Protein AF-A0A084SSF8-F1 (afdb_monomer_lite)

Organism: NCBI:txid1406225

Structure (mmCIF, N/CA/C/O backbone):
data_AF-A0A084SSF8-F1
#
_entry.id   AF-A0A084SSF8-F1
#
loop_
_atom_site.group_PDB
_atom_site.id
_atom_site.type_symbol
_atom_site.label_atom_id
_atom_site.label_alt_id
_atom_site.label_comp_id
_atom_site.label_asym_id
_atom_site.label_entity_id
_atom_site.label_seq_id
_atom_site.pdbx_PDB_ins_code
_atom_site.Cartn_x
_atom_site.Cartn_y
_atom_site.Cartn_z
_atom_site.occupancy
_atom_site.B_iso_or_equiv
_atom_site.auth_seq_id
_atom_site.auth_comp_id
_atom_site.auth_asym_id
_atom_site.auth_atom_id
_atom_site.pdbx_PDB_model_num
ATOM 1 N N . MET A 1 1 ? 24.376 -13.458 6.728 1.00 38.34 1 MET A N 1
ATOM 2 C CA . MET A 1 1 ? 23.822 -14.481 5.814 1.00 38.34 1 MET A CA 1
ATOM 3 C C . MET A 1 1 ? 23.415 -13.794 4.519 1.00 38.34 1 MET A C 1
ATOM 5 O O . MET A 1 1 ? 22.672 -12.825 4.616 1.00 38.34 1 MET A O 1
ATOM 9 N N . PRO A 1 2 ? 23.910 -14.215 3.345 1.00 47.53 2 PRO A N 1
ATOM 10 C CA . PRO A 1 2 ? 23.448 -13.665 2.078 1.00 47.53 2 PRO A CA 1
ATOM 11 C C . PRO A 1 2 ? 22.055 -14.224 1.764 1.00 47.53 2 PRO A C 1
ATOM 13 O O . PRO A 1 2 ? 21.796 -15.414 1.943 1.00 47.53 2 PRO A O 1
ATOM 16 N N . TRP A 1 3 ? 21.144 -13.343 1.361 1.00 54.66 3 TRP A N 1
ATOM 17 C CA . TRP A 1 3 ? 19.760 -13.682 1.046 1.00 54.66 3 TRP A CA 1
ATOM 18 C C . TRP A 1 3 ? 19.705 -14.687 -0.116 1.00 54.66 3 TRP A C 1
ATOM 20 O O . TRP A 1 3 ? 20.444 -14.529 -1.091 1.00 54.66 3 TRP A O 1
ATOM 30 N N . PRO A 1 4 ? 18.864 -15.734 -0.048 1.00 52.03 4 PRO A N 1
ATOM 31 C CA . PRO A 1 4 ? 18.780 -16.710 -1.119 1.00 52.03 4 PRO A CA 1
ATOM 32 C C . PRO A 1 4 ? 18.124 -16.071 -2.347 1.00 52.03 4 PRO A C 1
ATOM 34 O O . PRO A 1 4 ? 16.967 -15.661 -2.302 1.00 52.03 4 PRO A O 1
ATOM 37 N N . CYS A 1 5 ? 18.855 -16.042 -3.460 1.00 57.03 5 CYS A N 1
ATOM 38 C CA . CYS A 1 5 ? 18.301 -15.798 -4.786 1.00 57.03 5 CYS A CA 1
ATOM 39 C C . CYS A 1 5 ? 17.224 -16.867 -5.054 1.00 57.03 5 CYS A C 1
ATOM 41 O O . CYS A 1 5 ? 17.541 -18.055 -5.156 1.00 57.03 5 CYS A O 1
ATOM 43 N N . ARG A 1 6 ? 15.936 -16.495 -5.075 1.00 54.91 6 ARG A N 1
ATOM 44 C CA . ARG A 1 6 ? 14.831 -17.423 -5.364 1.00 54.91 6 ARG A CA 1
ATOM 45 C C . ARG A 1 6 ? 13.799 -16.752 -6.281 1.00 54.91 6 ARG A C 1
ATOM 47 O O . ARG A 1 6 ? 13.216 -15.746 -5.935 1.00 54.91 6 ARG A O 1
ATOM 54 N N . ARG A 1 7 ? 13.623 -17.356 -7.462 1.00 60.66 7 ARG A N 1
ATOM 55 C CA . ARG A 1 7 ? 12.428 -17.439 -8.330 1.00 60.66 7 ARG A CA 1
ATOM 56 C C . ARG A 1 7 ? 11.510 -16.207 -8.475 1.00 60.66 7 ARG A C 1
ATOM 58 O O . ARG A 1 7 ? 10.528 -16.096 -7.761 1.00 60.66 7 ARG A O 1
ATOM 65 N N . GLY A 1 8 ? 11.709 -15.431 -9.545 1.00 80.94 8 GLY A N 1
ATOM 66 C CA . GLY A 1 8 ? 10.627 -14.748 -10.281 1.00 80.94 8 GLY A CA 1
ATOM 67 C C . GLY A 1 8 ? 9.963 -13.528 -9.635 1.00 80.94 8 GLY A C 1
ATOM 68 O O . GLY A 1 8 ? 9.019 -13.004 -10.214 1.00 80.94 8 GLY A O 1
ATOM 69 N N . TYR A 1 9 ? 10.435 -13.067 -8.478 1.00 83.75 9 TYR A N 1
ATOM 70 C CA . TYR A 1 9 ? 9.943 -11.857 -7.818 1.00 83.75 9 TYR A CA 1
ATOM 71 C C . TYR A 1 9 ? 11.057 -10.823 -7.643 1.00 83.75 9 TYR A C 1
ATOM 73 O O . TYR A 1 9 ? 12.236 -11.165 -7.524 1.00 83.75 9 TYR A O 1
ATOM 81 N N . ILE A 1 10 ? 10.666 -9.550 -7.601 1.00 86.75 10 ILE A N 1
ATOM 82 C CA . ILE A 1 10 ? 11.566 -8.430 -7.326 1.00 86.75 10 ILE A CA 1
ATOM 83 C C . ILE A 1 10 ? 11.702 -8.301 -5.810 1.00 86.75 10 ILE A C 1
ATOM 85 O O . ILE A 1 10 ? 10.713 -8.162 -5.093 1.00 86.75 10 ILE A O 1
ATOM 89 N N . PHE A 1 11 ? 12.937 -8.368 -5.317 1.00 88.12 11 PHE A N 1
ATOM 90 C CA . PHE A 1 11 ? 13.241 -8.139 -3.910 1.00 88.12 11 PHE A CA 1
ATOM 91 C C . PHE A 1 11 ? 13.919 -6.782 -3.746 1.00 88.12 11 PHE A C 1
ATOM 93 O O . PHE A 1 11 ? 14.961 -6.529 -4.350 1.00 88.12 11 PHE A O 1
ATOM 100 N N . VAL A 1 12 ? 13.344 -5.932 -2.897 1.00 88.94 12 VAL A N 1
ATOM 101 C CA . VAL A 1 12 ? 13.878 -4.607 -2.573 1.00 88.94 12 VAL A CA 1
ATOM 102 C C . VAL A 1 12 ? 14.126 -4.539 -1.072 1.00 88.94 12 VAL A C 1
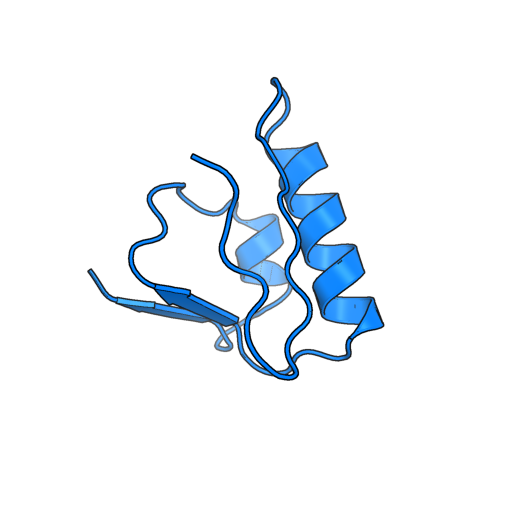ATOM 104 O O . VAL A 1 12 ? 13.228 -4.798 -0.272 1.00 88.94 12 VAL A O 1
ATOM 107 N N . HIS A 1 13 ? 15.356 -4.201 -0.686 1.00 90.19 13 HIS A N 1
ATOM 108 C CA . HIS A 1 13 ? 15.722 -3.967 0.706 1.00 90.19 13 HIS A CA 1
ATOM 109 C C . HIS A 1 13 ? 15.802 -2.462 0.968 1.00 90.19 13 HIS A C 1
ATOM 111 O O . HIS A 1 13 ? 16.775 -1.822 0.574 1.00 90.19 13 HIS A O 1
ATOM 117 N N . GLU A 1 14 ? 14.794 -1.928 1.659 1.00 89.12 14 GLU A N 1
ATOM 118 C CA . GLU A 1 14 ? 14.643 -0.492 1.905 1.00 89.12 14 GLU A CA 1
ATOM 119 C C . GLU A 1 14 ? 14.801 -0.168 3.406 1.00 89.12 14 GLU A C 1
ATOM 121 O O . GLU A 1 14 ? 13.809 -0.131 4.145 1.00 89.12 14 GLU A O 1
ATOM 126 N N . PRO A 1 15 ? 16.041 0.020 3.903 1.00 88.62 15 PRO A N 1
ATOM 127 C CA . PRO A 1 15 ? 16.297 0.222 5.324 1.00 88.62 15 PRO A CA 1
ATOM 128 C C . PRO A 1 15 ? 15.821 1.597 5.808 1.00 88.62 15 PRO A C 1
ATOM 130 O O . PRO A 1 15 ? 15.866 2.597 5.088 1.00 88.62 15 PRO A O 1
ATOM 133 N N . ILE A 1 16 ? 15.434 1.669 7.082 1.00 84.31 16 ILE A N 1
ATOM 134 C CA . ILE A 1 16 ? 15.101 2.932 7.747 1.00 84.31 16 ILE A CA 1
ATOM 135 C C . ILE A 1 16 ? 16.396 3.531 8.305 1.00 84.31 16 ILE A C 1
ATOM 137 O O . ILE A 1 16 ? 16.856 3.151 9.376 1.00 84.31 16 ILE A O 1
ATOM 141 N N . ALA A 1 17 ? 16.993 4.469 7.567 1.00 78.25 17 ALA A N 1
ATOM 142 C CA . AL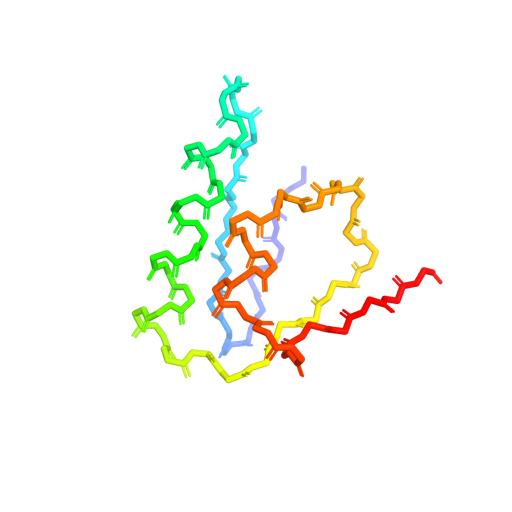A A 1 17 ? 18.249 5.135 7.942 1.00 78.25 17 ALA A CA 1
ATOM 143 C C . ALA A 1 17 ? 18.053 6.472 8.692 1.00 78.25 17 ALA A C 1
ATOM 145 O O . ALA A 1 17 ? 18.973 7.280 8.775 1.00 78.25 17 ALA A O 1
ATOM 146 N N . GLY A 1 18 ? 16.850 6.736 9.214 1.00 78.62 18 GLY A N 1
ATOM 147 C CA . GLY A 1 18 ? 16.556 7.918 10.033 1.00 78.62 18 GLY A CA 1
ATOM 148 C C . GLY A 1 18 ? 15.179 8.505 9.747 1.00 78.62 18 GLY A C 1
ATOM 149 O O . GLY A 1 18 ? 14.332 8.552 10.634 1.00 78.62 18 GLY A O 1
ATOM 150 N N . ASN A 1 19 ? 14.921 8.905 8.498 1.00 88.38 19 ASN A N 1
ATOM 151 C CA . ASN A 1 19 ? 13.637 9.496 8.120 1.00 88.38 19 ASN A CA 1
ATOM 152 C C . ASN A 1 19 ? 12.686 8.448 7.527 1.00 88.38 19 ASN A C 1
ATOM 154 O O . ASN A 1 19 ? 12.790 8.071 6.359 1.00 88.38 19 ASN A O 1
ATOM 158 N N . LYS A 1 20 ? 11.736 8.001 8.350 1.00 88.94 20 LYS A N 1
ATOM 159 C CA . LYS A 1 20 ? 10.704 7.031 7.977 1.00 88.94 20 LYS A CA 1
ATOM 160 C C . LYS A 1 20 ? 9.817 7.508 6.823 1.00 88.94 20 LYS A C 1
ATOM 162 O O . LYS A 1 20 ? 9.560 6.731 5.915 1.00 88.94 20 LYS A O 1
ATOM 167 N N . ALA A 1 21 ? 9.401 8.775 6.817 1.00 89.69 21 ALA A N 1
ATOM 168 C CA . ALA A 1 21 ? 8.533 9.304 5.761 1.00 89.69 21 ALA A CA 1
ATOM 169 C C . ALA A 1 21 ? 9.224 9.264 4.389 1.00 89.69 21 ALA A C 1
ATOM 171 O O . ALA A 1 21 ? 8.610 8.964 3.373 1.00 89.69 21 ALA A O 1
ATOM 172 N N . GLU A 1 22 ? 10.529 9.527 4.363 1.00 91.19 22 GLU A N 1
ATOM 173 C CA . GLU A 1 22 ? 11.336 9.451 3.145 1.00 91.19 22 GLU A CA 1
ATOM 174 C C . GLU A 1 22 ? 11.513 8.001 2.665 1.00 91.19 22 GLU A C 1
ATOM 176 O O . GLU A 1 22 ? 11.460 7.725 1.470 1.00 91.19 22 GLU A O 1
ATOM 181 N N . GLN A 1 23 ? 11.646 7.052 3.592 1.00 92.94 23 GLN A N 1
ATOM 182 C CA . GLN A 1 23 ? 11.676 5.626 3.270 1.00 92.94 23 GLN A CA 1
ATOM 183 C C . GLN A 1 23 ? 10.331 5.126 2.716 1.00 92.94 23 GLN A C 1
ATOM 185 O O . GLN A 1 23 ? 10.304 4.454 1.686 1.00 92.94 23 GLN A O 1
ATOM 190 N N . GLU A 1 24 ? 9.215 5.515 3.327 1.00 93.56 24 GLU A N 1
ATOM 191 C CA . GLU A 1 24 ? 7.877 5.172 2.844 1.00 93.56 24 GLU A CA 1
ATOM 192 C C . GLU A 1 24 ? 7.570 5.796 1.479 1.00 93.56 24 GLU A C 1
ATOM 194 O O . GLU A 1 24 ? 6.995 5.119 0.630 1.00 93.56 24 GLU A O 1
ATOM 199 N N . ARG A 1 25 ? 8.013 7.034 1.208 1.00 93.31 25 ARG A N 1
ATOM 200 C CA . ARG A 1 25 ? 7.900 7.650 -0.128 1.00 93.31 25 ARG A CA 1
ATOM 201 C C . ARG A 1 25 ? 8.563 6.802 -1.210 1.00 93.31 25 ARG A C 1
ATOM 203 O O . ARG A 1 25 ? 7.979 6.617 -2.275 1.00 93.31 25 ARG A O 1
ATOM 210 N N . ARG A 1 26 ? 9.754 6.258 -0.938 1.00 93.31 26 ARG A N 1
ATOM 211 C CA . ARG A 1 26 ? 10.441 5.362 -1.880 1.00 93.31 26 ARG A CA 1
ATOM 212 C C . ARG A 1 26 ? 9.688 4.052 -2.072 1.00 93.31 26 ARG A C 1
ATOM 214 O O . ARG A 1 26 ? 9.560 3.608 -3.208 1.00 93.31 26 ARG A O 1
ATOM 221 N N . ILE A 1 27 ? 9.131 3.474 -1.004 1.00 94.12 27 ILE A N 1
ATOM 222 C CA . ILE A 1 27 ? 8.264 2.293 -1.128 1.00 94.12 27 ILE A CA 1
ATOM 223 C C . ILE A 1 27 ? 7.058 2.612 -2.017 1.00 94.12 27 ILE A C 1
ATOM 225 O O . ILE A 1 27 ? 6.809 1.885 -2.972 1.00 94.12 27 ILE A O 1
ATOM 229 N N . LEU A 1 28 ? 6.334 3.702 -1.748 1.00 94.81 28 LEU A N 1
ATOM 230 C CA . LEU A 1 28 ? 5.153 4.095 -2.522 1.00 94.81 28 LEU A CA 1
ATOM 231 C C . LEU A 1 28 ? 5.483 4.318 -4.003 1.00 94.81 28 LEU A C 1
ATOM 233 O O . LEU A 1 28 ? 4.737 3.855 -4.862 1.00 94.81 28 LEU A O 1
ATOM 237 N N . ALA A 1 29 ? 6.611 4.967 -4.306 1.00 94.75 29 ALA A N 1
ATOM 238 C CA . ALA A 1 29 ? 7.071 5.153 -5.680 1.00 94.75 29 ALA A CA 1
ATOM 239 C C . ALA A 1 29 ? 7.287 3.807 -6.390 1.00 94.75 29 ALA A C 1
ATOM 241 O O . ALA A 1 29 ? 6.791 3.614 -7.496 1.00 94.75 29 ALA A O 1
ATOM 242 N N . ARG A 1 30 ? 7.934 2.840 -5.726 1.00 93.19 30 ARG A N 1
ATOM 243 C CA . ARG A 1 30 ? 8.129 1.487 -6.275 1.00 93.19 30 ARG A CA 1
ATOM 244 C C . ARG A 1 30 ? 6.818 0.738 -6.478 1.00 93.19 30 ARG A C 1
ATOM 246 O O . ARG A 1 30 ? 6.615 0.140 -7.527 1.00 93.19 30 ARG A O 1
ATOM 253 N N . LEU A 1 31 ? 5.916 0.784 -5.499 1.00 94.50 31 LEU A N 1
ATOM 254 C CA . LEU A 1 31 ? 4.608 0.140 -5.623 1.00 94.50 31 LEU A CA 1
ATOM 255 C C . LEU A 1 31 ? 3.796 0.733 -6.789 1.00 94.50 31 LEU A C 1
ATOM 257 O O . LEU A 1 31 ? 3.076 -0.001 -7.463 1.00 94.50 31 LEU A O 1
ATOM 261 N N . ALA A 1 32 ? 3.931 2.037 -7.049 1.00 93.88 32 ALA A N 1
ATOM 262 C CA . ALA A 1 32 ? 3.297 2.704 -8.183 1.00 93.88 32 ALA A CA 1
ATOM 263 C C . ALA A 1 32 ? 3.949 2.341 -9.531 1.00 93.88 32 ALA A C 1
ATOM 265 O O . ALA A 1 32 ? 3.227 2.071 -10.491 1.00 93.88 32 ALA A O 1
ATOM 266 N N . GLU A 1 33 ? 5.286 2.297 -9.604 1.00 94.31 33 GLU A N 1
ATOM 267 C CA . GLU A 1 33 ? 6.048 1.867 -10.792 1.00 94.31 33 GLU A CA 1
ATOM 268 C C . GLU A 1 33 ? 5.641 0.454 -11.237 1.00 94.31 33 GLU A C 1
ATOM 270 O O . GLU A 1 33 ? 5.374 0.224 -12.417 1.00 94.31 33 GLU A O 1
ATOM 275 N N . GLU A 1 34 ? 5.506 -0.460 -10.276 1.00 92.88 34 GLU A N 1
ATOM 276 C CA . GLU A 1 34 ? 5.116 -1.857 -10.497 1.00 92.88 34 GLU A CA 1
ATOM 277 C C . GLU A 1 34 ? 3.591 -2.059 -10.597 1.00 92.88 34 GLU A C 1
ATOM 279 O O . GLU A 1 34 ? 3.124 -3.183 -10.772 1.00 92.88 34 GLU A O 1
ATOM 284 N N . ARG A 1 35 ? 2.799 -0.978 -10.497 1.00 94.06 35 ARG A N 1
ATOM 285 C CA . ARG A 1 35 ? 1.323 -0.987 -10.558 1.00 94.06 35 ARG A CA 1
ATOM 286 C C . ARG A 1 35 ? 0.682 -1.982 -9.586 1.00 94.06 35 ARG A C 1
ATOM 288 O O . ARG A 1 35 ? -0.224 -2.727 -9.945 1.00 94.06 35 ARG A O 1
ATOM 295 N N . VAL A 1 36 ? 1.152 -1.994 -8.344 1.00 95.00 36 VAL A N 1
ATOM 296 C CA . VAL A 1 36 ? 0.639 -2.893 -7.307 1.00 95.00 36 VAL A CA 1
ATOM 297 C C . VAL A 1 36 ? -0.791 -2.515 -6.915 1.00 95.00 36 VAL A C 1
ATOM 299 O O . VAL A 1 36 ? -1.054 -1.377 -6.526 1.00 95.00 36 VAL A O 1
ATOM 302 N N . ASP A 1 37 ? -1.700 -3.490 -6.939 1.00 95.56 37 ASP A N 1
ATOM 303 C CA . ASP A 1 37 ? -3.101 -3.311 -6.532 1.00 95.56 37 ASP A CA 1
ATOM 304 C C . ASP A 1 37 ? -3.351 -3.575 -5.038 1.00 95.56 37 ASP A C 1
ATOM 306 O O . ASP A 1 37 ? -4.283 -3.019 -4.457 1.00 95.56 37 ASP A O 1
ATOM 310 N N . LEU A 1 38 ? -2.538 -4.426 -4.404 1.00 95.81 38 LEU A N 1
ATOM 311 C CA . LEU A 1 38 ? -2.738 -4.900 -3.032 1.00 95.81 38 LEU A CA 1
ATOM 312 C C . LEU A 1 38 ? -1.405 -5.015 -2.289 1.00 95.81 38 LEU A C 1
ATOM 314 O O . LEU A 1 38 ? -0.465 -5.639 -2.776 1.00 95.81 38 LEU A O 1
ATOM 318 N N . VAL A 1 39 ? -1.353 -4.476 -1.071 1.00 96.19 39 VAL A N 1
ATOM 319 C CA . VAL A 1 39 ? -0.194 -4.572 -0.176 1.00 96.19 39 VAL A CA 1
ATOM 320 C C . VAL A 1 39 ? -0.495 -5.554 0.955 1.00 96.19 39 VAL A C 1
ATOM 322 O O . VAL A 1 39 ? -1.500 -5.422 1.653 1.00 96.19 39 VAL A O 1
ATOM 325 N N . VAL A 1 40 ? 0.394 -6.526 1.171 1.00 95.81 40 VAL A N 1
ATOM 326 C CA . VAL A 1 40 ? 0.292 -7.492 2.276 1.00 95.81 40 VAL A CA 1
ATOM 327 C C . VAL A 1 40 ? 1.454 -7.297 3.245 1.00 95.81 40 VAL A C 1
ATOM 329 O O . VAL A 1 40 ? 2.617 -7.489 2.895 1.00 95.81 40 VAL A O 1
ATOM 332 N N . LEU A 1 41 ? 1.136 -6.947 4.488 1.00 95.81 41 LEU A N 1
ATOM 333 C CA . LEU A 1 41 ? 2.079 -6.831 5.593 1.00 95.81 41 LEU A CA 1
ATOM 334 C C . LEU A 1 41 ? 2.237 -8.205 6.260 1.00 95.81 41 LEU A C 1
ATOM 336 O O . LEU A 1 41 ? 1.465 -8.591 7.136 1.00 95.81 41 LEU A O 1
ATOM 340 N N . ALA A 1 42 ? 3.240 -8.966 5.824 1.00 94.31 42 ALA A N 1
ATOM 341 C CA . ALA A 1 42 ? 3.549 -10.286 6.370 1.00 94.31 42 ALA A CA 1
ATOM 342 C C . ALA A 1 42 ? 4.500 -10.165 7.572 1.00 94.31 42 ALA A C 1
ATOM 344 O O . ALA A 1 42 ? 5.719 -10.208 7.403 1.00 94.31 42 ALA A O 1
ATOM 345 N N . ARG A 1 43 ? 3.952 -9.980 8.784 1.00 93.12 43 ARG A N 1
ATOM 346 C CA . ARG A 1 43 ? 4.731 -9.661 10.000 1.00 93.12 43 ARG A CA 1
ATOM 347 C C . ARG A 1 43 ? 5.632 -8.435 9.829 1.00 93.12 43 ARG A C 1
ATOM 349 O O . ARG A 1 43 ? 6.783 -8.405 10.270 1.00 93.12 43 ARG A O 1
ATOM 356 N N . TYR A 1 44 ? 5.094 -7.398 9.195 1.00 92.50 44 TYR A N 1
ATOM 357 C CA . TYR A 1 44 ? 5.786 -6.123 9.076 1.00 92.50 44 TYR A CA 1
ATOM 358 C C . TYR A 1 44 ? 5.700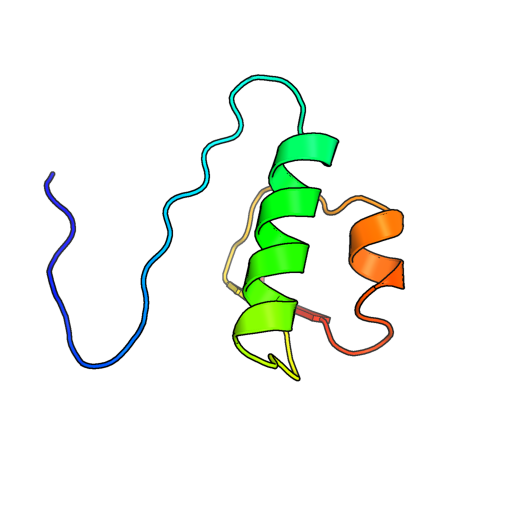 -5.362 10.405 1.00 92.50 44 TYR A C 1
ATOM 360 O O . TYR A 1 44 ? 4.623 -4.965 10.835 1.00 92.50 44 TYR A O 1
ATOM 368 N N . MET A 1 45 ? 6.838 -5.194 11.080 1.00 90.56 45 MET A N 1
ATOM 369 C CA . MET A 1 45 ? 6.890 -4.636 12.442 1.00 90.56 45 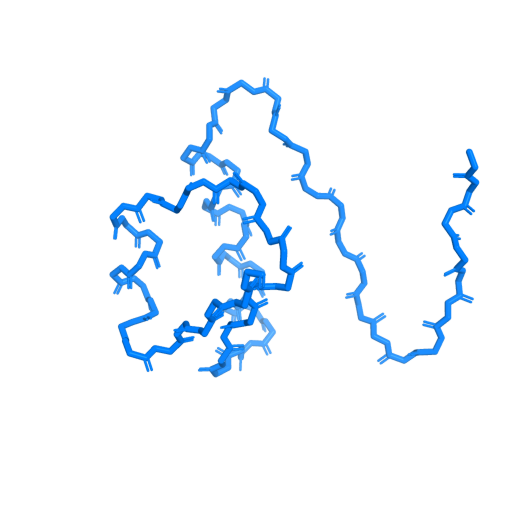MET A CA 1
ATOM 370 C C . MET A 1 45 ? 6.849 -3.102 12.488 1.00 90.56 45 MET A C 1
ATOM 372 O O . MET A 1 45 ? 6.746 -2.523 13.567 1.00 90.56 45 MET A O 1
ATOM 376 N N . GLN A 1 46 ? 6.971 -2.426 11.344 1.00 89.62 46 GLN A N 1
ATOM 377 C CA . GLN A 1 46 ? 6.925 -0.968 11.302 1.00 89.62 46 GLN A CA 1
ATOM 378 C C . GLN A 1 46 ? 5.471 -0.519 11.170 1.00 89.62 46 GLN A C 1
ATOM 380 O O . GLN A 1 46 ? 4.745 -0.962 10.282 1.00 89.62 46 GLN A O 1
ATOM 385 N N . ILE A 1 47 ? 5.055 0.387 12.052 1.00 90.94 47 ILE A N 1
ATOM 386 C CA . ILE A 1 47 ? 3.763 1.071 11.935 1.00 90.94 47 ILE A CA 1
ATOM 387 C C . ILE A 1 47 ? 3.785 1.877 10.632 1.00 90.94 47 ILE A C 1
ATOM 389 O O . ILE A 1 47 ? 4.792 2.515 10.362 1.00 90.94 47 ILE A O 1
ATOM 393 N N . LEU A 1 48 ? 2.715 1.899 9.844 1.00 92.62 48 LEU A N 1
ATOM 394 C CA . LEU A 1 48 ? 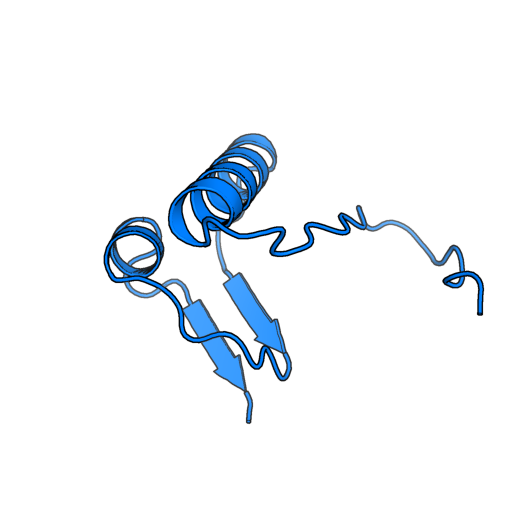2.634 2.737 8.638 1.00 92.62 48 LEU A CA 1
ATOM 395 C C . LEU A 1 48 ? 2.256 4.181 8.996 1.00 92.62 48 LEU A C 1
ATOM 397 O O . LEU A 1 48 ? 1.524 4.401 9.963 1.00 92.62 48 LEU A O 1
ATOM 401 N N . THR A 1 49 ? 2.739 5.180 8.252 1.00 93.31 49 THR A N 1
ATOM 402 C CA . THR A 1 49 ? 2.200 6.547 8.386 1.00 93.31 49 THR A CA 1
ATOM 403 C C . THR A 1 49 ? 0.805 6.679 7.773 1.00 93.31 49 THR A C 1
ATOM 405 O O . THR A 1 49 ? 0.371 5.858 6.962 1.00 93.31 49 THR A O 1
ATOM 408 N N . GLY A 1 50 ? 0.101 7.752 8.148 1.00 93.81 50 GLY A N 1
ATOM 409 C CA . GLY A 1 50 ? -1.199 8.089 7.568 1.00 93.81 50 GLY A CA 1
ATOM 410 C C . GLY A 1 50 ? -1.137 8.312 6.056 1.00 93.81 50 GLY A C 1
ATOM 411 O O . GLY A 1 50 ? -2.022 7.841 5.349 1.00 93.81 50 GLY A O 1
ATOM 412 N N . ASP A 1 51 ? -0.066 8.935 5.554 1.00 93.44 51 ASP A N 1
ATOM 413 C CA . ASP A 1 51 ? 0.122 9.185 4.119 1.00 93.44 51 ASP A CA 1
ATOM 414 C C . ASP A 1 51 ? 0.234 7.875 3.327 1.00 93.44 51 ASP A C 1
ATOM 416 O O . ASP A 1 51 ? -0.355 7.736 2.254 1.00 93.44 51 ASP A O 1
ATOM 420 N N . PHE A 1 52 ? 0.926 6.873 3.882 1.00 94.94 52 PHE A N 1
ATOM 421 C CA . PHE A 1 52 ? 1.030 5.553 3.262 1.00 94.94 52 PHE A CA 1
ATOM 422 C C . PHE A 1 52 ? -0.334 4.860 3.170 1.00 94.94 52 PHE A C 1
ATOM 424 O O . PHE A 1 52 ? -0.702 4.326 2.122 1.00 94.94 52 PHE A O 1
ATOM 431 N N . VAL A 1 53 ? -1.107 4.886 4.259 1.00 95.25 53 VAL A N 1
ATOM 432 C CA . VAL A 1 53 ? -2.450 4.287 4.294 1.00 95.25 53 VAL A CA 1
ATOM 433 C C . VAL A 1 53 ? -3.402 5.020 3.344 1.00 95.25 53 VAL A C 1
ATOM 435 O O . VAL A 1 53 ? -4.191 4.378 2.652 1.00 95.25 53 VAL A O 1
ATOM 438 N N . ALA A 1 54 ? -3.294 6.348 3.256 1.00 95.19 54 ALA A N 1
ATOM 439 C CA . ALA A 1 54 ? -4.098 7.170 2.356 1.00 95.19 54 ALA A CA 1
ATOM 440 C C . ALA A 1 54 ? -3.792 6.917 0.870 1.00 95.19 54 ALA A C 1
ATOM 442 O O . ALA A 1 54 ? -4.692 7.041 0.042 1.00 95.19 54 ALA A O 1
ATOM 443 N N . ALA A 1 55 ? -2.562 6.526 0.519 1.00 94.94 55 ALA A N 1
ATOM 444 C CA . ALA A 1 55 ? -2.205 6.145 -0.850 1.00 94.94 55 ALA A CA 1
ATOM 445 C C . ALA A 1 55 ? -2.835 4.800 -1.279 1.00 94.94 55 ALA A C 1
ATOM 447 O O . ALA A 1 55 ? -3.179 4.601 -2.449 1.00 94.94 55 ALA A O 1
ATOM 448 N N . TYR A 1 56 ? -3.054 3.886 -0.328 1.00 95.56 56 TYR A N 1
ATOM 449 C CA . TYR A 1 56 ? -3.634 2.555 -0.556 1.00 95.56 56 TYR A CA 1
ATOM 450 C C . TYR A 1 56 ? -4.909 2.323 0.275 1.00 95.56 56 TYR A C 1
ATOM 452 O O . TYR A 1 56 ? -4.981 1.372 1.062 1.00 95.56 56 TYR A O 1
ATOM 460 N N . PRO A 1 57 ? -5.962 3.143 0.083 1.00 94.94 57 PRO A N 1
ATOM 461 C CA . PRO A 1 57 ? -7.176 3.032 0.879 1.00 94.94 57 PRO A CA 1
ATOM 462 C C . PRO A 1 57 ? -7.853 1.690 0.593 1.00 94.94 57 PRO A C 1
ATOM 464 O O . PRO A 1 57 ? -8.049 1.329 -0.567 1.00 94.94 57 PRO A O 1
ATOM 467 N N . ASN A 1 58 ? -8.194 0.944 1.648 1.00 95.19 58 ASN A N 1
ATOM 468 C CA . ASN A 1 58 ? -8.809 -0.391 1.574 1.00 95.19 58 ASN A CA 1
ATOM 469 C C . ASN A 1 58 ? -8.005 -1.439 0.772 1.00 95.19 58 ASN A C 1
ATOM 471 O O . ASN A 1 58 ? -8.562 -2.446 0.344 1.00 95.19 58 ASN A O 1
ATOM 475 N N . ARG A 1 59 ? -6.701 -1.215 0.560 1.00 96.69 59 ARG A N 1
ATOM 476 C CA . ARG A 1 59 ? -5.817 -2.078 -0.248 1.00 96.69 59 ARG A CA 1
ATOM 477 C C . ARG A 1 59 ? -4.604 -2.583 0.536 1.00 96.69 59 ARG A C 1
ATOM 479 O O . ARG A 1 59 ? -3.568 -2.896 -0.045 1.00 96.69 59 ARG A O 1
ATOM 486 N N . ILE A 1 60 ? -4.725 -2.653 1.861 1.00 96.94 60 ILE A N 1
ATOM 487 C CA . ILE A 1 60 ? -3.671 -3.123 2.765 1.00 96.94 60 ILE A CA 1
ATOM 488 C C . ILE A 1 60 ? -4.236 -4.233 3.652 1.00 96.94 60 ILE A C 1
ATOM 490 O O . ILE A 1 60 ? -5.233 -4.030 4.343 1.00 96.94 60 ILE A O 1
ATOM 494 N N . ILE A 1 61 ? -3.578 -5.391 3.658 1.00 96.81 61 ILE A N 1
ATOM 495 C CA . ILE A 1 61 ? -3.874 -6.517 4.552 1.00 96.81 61 ILE A CA 1
ATOM 496 C C . ILE A 1 61 ? -2.711 -6.674 5.524 1.00 96.81 61 ILE A C 1
ATOM 498 O O . ILE A 1 61 ? -1.557 -6.683 5.102 1.00 96.81 61 ILE A O 1
ATOM 502 N N . ASN A 1 62 ? -2.999 -6.833 6.815 1.00 95.31 62 ASN A N 1
ATOM 503 C CA . ASN A 1 62 ? -1.986 -7.093 7.834 1.00 95.31 62 ASN A CA 1
ATOM 504 C C . ASN A 1 62 ? -2.213 -8.451 8.495 1.00 95.31 62 ASN A C 1
ATOM 506 O O . ASN A 1 62 ? -3.344 -8.782 8.848 1.00 95.31 62 ASN A O 1
ATOM 510 N N . ILE A 1 63 ? -1.139 -9.219 8.666 1.00 93.69 63 ILE A N 1
ATOM 511 C CA . ILE A 1 63 ? -1.146 -10.503 9.367 1.00 93.69 63 ILE A CA 1
ATOM 512 C C . ILE A 1 63 ? -0.152 -10.402 10.525 1.00 93.69 63 ILE A C 1
ATOM 514 O O . ILE A 1 63 ? 1.024 -10.081 10.315 1.00 93.69 63 ILE A O 1
ATOM 518 N N . HIS A 1 64 ? -0.643 -10.683 11.732 1.00 88.25 64 HIS A N 1
ATOM 519 C CA . HIS A 1 64 ? 0.133 -10.701 12.970 1.00 88.25 64 HIS A CA 1
ATOM 520 C C . HIS A 1 64 ? 0.557 -12.136 13.318 1.00 88.25 64 HIS A C 1
ATOM 522 O O . HIS A 1 64 ? -0.341 -13.003 13.381 1.00 88.25 64 HIS A O 1
#

Sequence (64 aa):
MPWPCRRGYIFVHEPIAGNKAEQERRILARLAEERVDLVVLARYMQILTGDFVAAYPNRIINIH

Secondary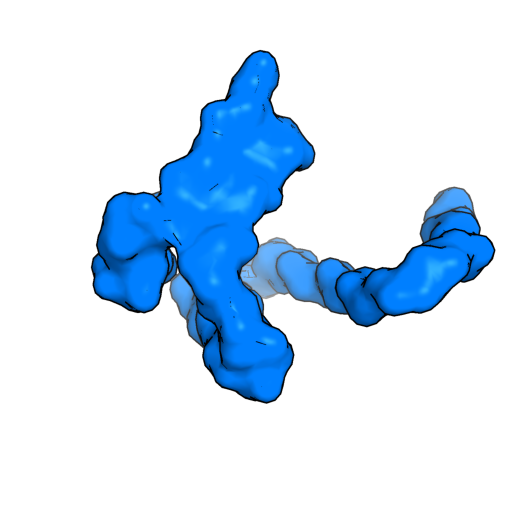 structure (DSSP, 8-state):
-PPP--TT---------S-HHHHHHHHHHHHHHTT---EEEES--SPPPHHHHHHSTT-EEEE-

Radius of gyration: 12.69 Å; chains: 1; bounding box: 33×27×24 Å

pLDDT: mean 87.7, std 13.28, range [38.34, 96.94]

Foldseek 3Di:
DDDDPDDDDDDDDQDDPDDPVVSLVVVLVVCVVVVPLAAEAPVPPDDDDPVSCVSRPVRYHYDD

InterPro domains:
  IPR002376 Formyl transferase, N-terminal [PF00551] (17-64)
  IPR004810 Formyltetrahydrofolate deformylase [PTHR42706] (17-64)
  IPR036477 Formyl transferase, N-terminal domain superfamily [SSF53328] (12-64)